Protein AF-T0ZEZ7-F1 (afdb_monomer_lite)

Structure (mmCIF, N/CA/C/O backbone):
data_AF-T0ZEZ7-F1
#
_entry.id   AF-T0ZEZ7-F1
#
loop_
_atom_site.group_PDB
_atom_site.id
_atom_site.type_symbol
_atom_site.label_atom_id
_atom_site.label_alt_id
_atom_site.label_comp_id
_atom_site.label_asym_id
_atom_site.label_entity_id
_atom_site.label_seq_id
_atom_site.pdbx_PDB_ins_code
_atom_site.Cartn_x
_atom_site.Cartn_y
_atom_site.Cartn_z
_atom_site.occupancy
_atom_site.B_iso_or_equiv
_atom_site.auth_seq_id
_atom_site.auth_comp_id
_atom_site.auth_asym_id
_atom_site.auth_atom_id
_atom_site.pdbx_PDB_model_num
ATOM 1 N N . GLU A 1 1 ? -34.882 -20.812 20.023 1.00 38.03 1 GLU A N 1
ATOM 2 C CA . GLU A 1 1 ? -33.425 -20.590 20.061 1.00 38.03 1 GLU A CA 1
ATOM 3 C C . GLU A 1 1 ? -33.208 -19.091 19.924 1.00 38.03 1 GLU A C 1
ATOM 5 O O . GLU A 1 1 ? -33.587 -18.518 18.911 1.00 38.03 1 GLU A O 1
ATOM 10 N N . ALA A 1 2 ? -32.880 -18.429 21.034 1.00 30.78 2 ALA A N 1
ATOM 11 C CA . ALA A 1 2 ? -32.995 -16.981 21.165 1.00 30.78 2 ALA A CA 1
ATOM 12 C C . ALA A 1 2 ? -31.869 -16.267 20.405 1.00 30.78 2 ALA A C 1
ATOM 14 O O . ALA A 1 2 ? -30.693 -16.551 20.612 1.00 30.78 2 ALA A O 1
ATOM 15 N N . LEU A 1 3 ? -32.253 -15.324 19.545 1.00 35.62 3 LEU A N 1
ATOM 16 C CA . LEU A 1 3 ? -31.355 -14.373 18.902 1.00 35.62 3 LEU A CA 1
ATOM 17 C C . LEU A 1 3 ? -30.735 -13.479 19.982 1.00 35.62 3 LEU A C 1
ATOM 19 O O . LEU A 1 3 ? -31.417 -12.653 20.588 1.00 35.62 3 LEU A O 1
ATOM 23 N N . HIS A 1 4 ? -29.443 -13.668 20.239 1.00 31.39 4 HIS A N 1
ATOM 24 C CA . HIS A 1 4 ? -28.665 -12.764 21.074 1.00 31.39 4 HIS A CA 1
ATOM 25 C C . HIS A 1 4 ? -28.490 -11.414 20.353 1.00 31.39 4 HIS A C 1
ATOM 27 O O . HIS A 1 4 ? -28.140 -11.397 19.171 1.00 31.39 4 HIS A O 1
ATOM 33 N N . PRO A 1 5 ? -28.704 -10.276 21.034 1.00 35.09 5 PRO A N 1
ATOM 34 C CA . PRO A 1 5 ? -28.463 -8.965 20.452 1.00 35.09 5 PRO A CA 1
ATOM 35 C C . PRO A 1 5 ? -26.955 -8.752 20.265 1.00 35.09 5 PRO A C 1
ATOM 37 O O . PRO A 1 5 ? -26.178 -8.846 21.217 1.00 35.09 5 PRO A O 1
ATOM 40 N N . VAL A 1 6 ? -26.537 -8.442 19.035 1.00 38.44 6 VAL A N 1
ATOM 41 C CA . VAL A 1 6 ? -25.160 -8.056 18.686 1.00 38.44 6 VAL A CA 1
ATOM 42 C C . VAL A 1 6 ? -24.926 -6.619 19.165 1.00 38.44 6 VAL A C 1
ATOM 44 O O . VAL A 1 6 ? -24.955 -5.662 18.402 1.00 38.44 6 VAL A O 1
ATOM 47 N N . GLY A 1 7 ? -24.776 -6.473 20.478 1.00 35.47 7 GLY A N 1
ATOM 48 C CA . GLY A 1 7 ? -24.454 -5.230 21.178 1.00 35.47 7 GLY A CA 1
ATOM 49 C C . GLY A 1 7 ? -23.262 -5.426 22.110 1.00 35.47 7 GLY A C 1
ATOM 50 O O . GLY A 1 7 ? -23.272 -4.945 23.239 1.00 35.47 7 GLY A O 1
ATOM 51 N N . GLY A 1 8 ? -22.267 -6.206 21.679 1.00 30.73 8 GLY A N 1
ATOM 52 C CA . GLY A 1 8 ? -21.058 -6.435 22.460 1.00 30.73 8 GLY A CA 1
ATOM 53 C C . GLY A 1 8 ? -20.255 -5.144 22.576 1.00 30.73 8 GLY A C 1
ATOM 54 O O . GLY A 1 8 ? -19.784 -4.616 21.570 1.00 30.73 8 GLY A O 1
ATOM 55 N N . ARG A 1 9 ? -20.075 -4.646 23.805 1.00 36.44 9 ARG A N 1
ATOM 56 C CA . ARG A 1 9 ? -18.916 -3.809 24.128 1.00 36.44 9 ARG A CA 1
ATOM 57 C C . ARG A 1 9 ? -17.681 -4.624 23.754 1.00 36.44 9 ARG A C 1
ATOM 59 O O . ARG A 1 9 ? -17.384 -5.621 24.403 1.00 36.44 9 ARG A O 1
ATOM 66 N N . TYR A 1 10 ? -17.016 -4.245 22.670 1.00 42.16 10 TYR A N 1
ATOM 67 C CA . TYR A 1 10 ? -15.693 -4.761 22.366 1.00 42.16 10 TYR A CA 1
ATOM 68 C C . TYR A 1 10 ? -14.738 -4.121 23.375 1.00 42.16 10 TYR A C 1
ATOM 70 O O . TYR A 1 10 ? -14.269 -3.007 23.155 1.00 42.16 10 TYR A O 1
ATOM 78 N N . ASP A 1 11 ? -14.515 -4.788 24.508 1.00 45.03 11 ASP A N 1
ATOM 79 C CA . ASP A 1 11 ? -13.428 -4.425 25.415 1.00 45.03 11 ASP A CA 1
ATOM 80 C C . ASP A 1 11 ? -12.120 -4.733 24.682 1.00 45.03 11 ASP A C 1
ATOM 82 O O . ASP A 1 11 ? -11.679 -5.882 24.590 1.00 45.03 11 ASP A O 1
ATOM 86 N N . LEU A 1 12 ? -11.538 -3.697 24.074 1.00 52.03 12 LEU A N 1
ATOM 87 C CA . LEU A 1 12 ? -10.195 -3.777 23.522 1.00 52.03 12 LEU A CA 1
ATOM 88 C C . LEU A 1 12 ? -9.244 -4.128 24.673 1.00 52.03 12 LEU A C 1
ATOM 90 O O . LEU A 1 12 ? -9.299 -3.483 25.723 1.00 52.03 12 LEU A O 1
ATOM 94 N N . PRO A 1 13 ? -8.379 -5.144 24.519 1.00 59.44 13 PRO A N 1
ATOM 95 C CA . PRO A 1 13 ? -7.418 -5.470 25.558 1.00 59.44 13 PRO A CA 1
ATOM 96 C C . PRO A 1 13 ? -6.526 -4.253 25.827 1.00 59.44 13 PRO A C 1
ATOM 98 O O . PRO A 1 13 ? -6.059 -3.599 24.896 1.00 59.44 13 PRO A O 1
ATOM 101 N N . SER A 1 14 ? -6.242 -3.981 27.103 1.00 61.19 14 SER A N 1
ATOM 102 C CA . SER A 1 14 ? -5.380 -2.863 27.523 1.00 61.19 14 SER A CA 1
ATOM 103 C C . SER A 1 14 ? -3.954 -2.956 26.969 1.00 61.19 14 SER A C 1
ATOM 105 O O . SER A 1 14 ? -3.224 -1.972 26.950 1.00 61.19 14 SER A O 1
ATOM 107 N N . THR A 1 15 ? -3.552 -4.129 26.466 1.00 66.75 15 THR A N 1
ATOM 108 C CA . THR A 1 15 ? -2.262 -4.341 25.806 1.00 66.75 15 THR A CA 1
ATOM 109 C C . THR A 1 15 ? -2.445 -4.987 24.434 1.00 66.75 15 THR A C 1
ATOM 111 O O . THR A 1 15 ? -3.030 -6.065 24.305 1.00 66.75 15 THR A O 1
ATOM 114 N N . GLY A 1 16 ? -1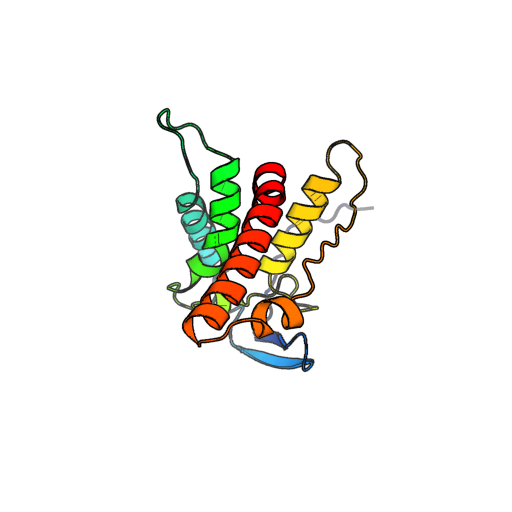.915 -4.326 23.405 1.00 77.50 16 GLY A N 1
ATOM 115 C CA . GLY A 1 16 ? -1.836 -4.831 22.038 1.00 77.50 16 GLY A CA 1
ATOM 116 C C . GLY A 1 16 ? -0.492 -5.492 21.751 1.00 77.50 16 GLY A C 1
ATOM 117 O O . GLY A 1 16 ? 0.481 -5.359 22.505 1.00 77.50 16 GLY A O 1
ATOM 118 N N . ARG A 1 17 ? -0.416 -6.220 20.637 1.00 86.56 17 ARG A N 1
ATOM 119 C CA . ARG A 1 17 ? 0.839 -6.767 20.110 1.00 86.56 17 ARG A CA 1
ATOM 120 C C . ARG A 1 17 ? 0.883 -6.592 18.603 1.00 86.56 17 ARG A C 1
ATOM 122 O O . ARG A 1 17 ? -0.157 -6.671 17.963 1.00 86.56 17 ARG A O 1
ATOM 129 N N . LEU A 1 18 ? 2.085 -6.417 18.074 1.00 89.88 18 LEU A N 1
ATOM 130 C CA . LEU A 1 18 ? 2.395 -6.493 16.650 1.00 89.88 18 LEU A CA 1
ATOM 131 C C . LEU A 1 18 ? 3.413 -7.607 16.438 1.00 89.88 18 LEU A C 1
ATOM 133 O O . LEU A 1 18 ? 4.295 -7.810 17.278 1.00 89.88 18 LEU A O 1
ATOM 137 N N . ILE A 1 19 ? 3.282 -8.335 15.337 1.00 91.69 19 ILE A N 1
ATOM 138 C CA . ILE A 1 19 ? 4.211 -9.394 14.952 1.00 91.69 19 ILE A CA 1
ATOM 139 C C . ILE A 1 19 ? 4.864 -8.980 13.641 1.00 91.69 19 ILE A C 1
ATOM 141 O O . ILE A 1 19 ? 4.180 -8.714 12.657 1.00 91.69 19 ILE A O 1
ATOM 145 N N . HIS A 1 20 ? 6.193 -8.928 13.617 1.00 91.31 20 HIS A N 1
ATOM 146 C CA . HIS A 1 20 ? 6.916 -8.674 12.380 1.00 91.31 20 HIS A CA 1
ATOM 147 C C . HIS A 1 20 ? 6.665 -9.828 11.390 1.00 91.31 20 HIS A C 1
ATOM 149 O O . HIS A 1 20 ? 6.978 -10.973 11.729 1.00 91.31 20 HIS A O 1
ATOM 155 N N . PRO A 1 21 ? 6.203 -9.571 10.152 1.00 88.56 21 PRO A N 1
ATOM 156 C CA . PRO A 1 21 ? 5.765 -10.631 9.237 1.00 88.56 21 PRO A CA 1
ATOM 157 C C . PRO A 1 21 ? 6.901 -11.572 8.809 1.00 88.56 21 PRO A C 1
ATOM 159 O O . PRO A 1 21 ? 6.684 -12.764 8.633 1.00 88.56 21 PRO A O 1
ATOM 162 N N . LEU A 1 22 ? 8.129 -11.050 8.671 1.00 91.44 22 LEU A N 1
ATOM 163 C CA . LEU A 1 22 ? 9.304 -11.861 8.321 1.00 91.44 22 LEU A CA 1
ATOM 164 C C . LEU A 1 22 ? 9.992 -12.527 9.527 1.00 91.44 22 LEU A C 1
ATOM 166 O O . LEU A 1 22 ? 10.186 -13.737 9.524 1.00 91.44 22 LEU A O 1
ATOM 170 N N . SER A 1 23 ? 10.412 -11.756 10.539 1.00 94.88 23 SER A N 1
ATOM 171 C CA . SER A 1 23 ? 11.189 -12.289 11.668 1.00 94.88 23 SER A CA 1
ATOM 172 C C . SER A 1 23 ? 10.344 -12.999 12.730 1.00 94.88 23 SER A C 1
ATOM 174 O O . SER A 1 23 ? 10.893 -13.738 13.545 1.00 94.88 23 SER A O 1
ATOM 176 N N . GLY A 1 24 ? 9.028 -12.762 12.768 1.00 92.56 24 GLY A N 1
ATOM 177 C CA . GLY A 1 24 ? 8.147 -13.244 13.835 1.00 92.56 24 GLY A CA 1
ATOM 178 C C . GLY A 1 24 ? 8.366 -12.553 15.188 1.00 92.56 24 GLY A C 1
ATOM 179 O O . GLY A 1 24 ? 7.786 -12.980 16.193 1.00 92.56 24 GLY A O 1
ATOM 180 N N . GLU A 1 25 ? 9.195 -11.503 15.239 1.00 94.69 25 GLU A N 1
ATOM 181 C CA . GLU A 1 25 ? 9.447 -10.731 16.455 1.00 94.69 25 GLU A CA 1
ATOM 182 C C . GLU A 1 25 ? 8.156 -10.076 16.955 1.00 94.69 25 GLU A C 1
ATOM 184 O O . GLU A 1 25 ? 7.339 -9.593 16.171 1.00 94.69 25 GLU A O 1
ATOM 189 N N . ARG A 1 26 ? 7.960 -10.085 18.276 1.00 92.25 26 ARG A N 1
ATOM 190 C CA . ARG A 1 26 ? 6.731 -9.614 18.917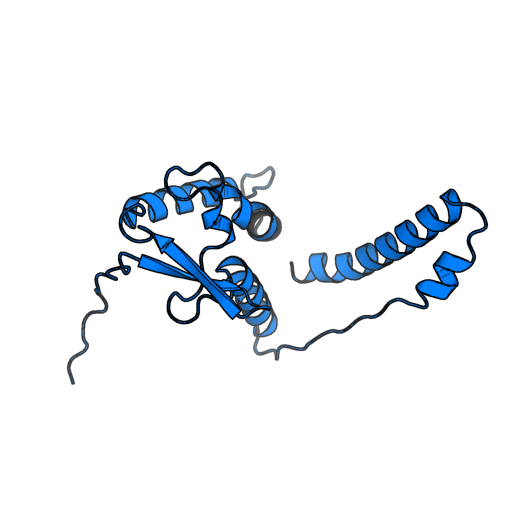 1.00 92.25 26 ARG A CA 1
ATOM 191 C C . ARG A 1 26 ? 6.981 -8.293 19.625 1.00 92.25 26 ARG A C 1
ATOM 193 O O . ARG A 1 26 ? 7.650 -8.267 20.658 1.00 92.25 26 ARG A O 1
ATOM 200 N N . TYR A 1 27 ? 6.353 -7.233 19.140 1.00 89.81 27 TYR A N 1
ATOM 201 C CA . TYR A 1 27 ? 6.378 -5.921 19.776 1.00 89.81 27 TYR A CA 1
ATOM 202 C C . TYR A 1 27 ? 5.133 -5.740 20.637 1.00 89.81 27 TYR A C 1
ATOM 204 O O . TYR A 1 27 ? 4.010 -5.994 20.198 1.00 89.81 27 TYR A O 1
ATOM 212 N N . LYS A 1 28 ? 5.322 -5.321 21.888 1.00 88.06 28 LYS A N 1
ATOM 213 C CA . LYS A 1 28 ? 4.209 -4.946 22.765 1.00 88.06 28 LYS A CA 1
ATOM 214 C C . LYS A 1 28 ? 3.790 -3.519 22.435 1.00 88.06 28 LYS A C 1
ATOM 216 O O . LYS A 1 28 ? 4.645 -2.641 22.378 1.00 88.06 28 LYS A O 1
ATOM 221 N N . VAL A 1 29 ? 2.491 -3.304 22.278 1.00 81.12 29 VAL A N 1
ATOM 222 C CA . VAL A 1 29 ? 1.898 -1.973 22.136 1.00 81.12 29 VAL A CA 1
ATOM 223 C C . VAL A 1 29 ? 1.136 -1.690 23.430 1.00 81.12 29 VAL A C 1
ATOM 225 O O . VAL A 1 29 ? 0.039 -2.232 23.612 1.00 81.12 29 VAL A O 1
ATOM 228 N N . PRO A 1 30 ? 1.741 -0.964 24.385 1.00 71.19 30 PRO A N 1
ATOM 229 C CA . PRO A 1 30 ? 1.051 -0.596 25.614 1.00 71.19 30 PRO A CA 1
ATOM 230 C C . PRO A 1 30 ? -0.137 0.320 25.297 1.00 71.19 30 PRO A C 1
ATOM 232 O O . PRO A 1 30 ? -0.128 1.031 24.297 1.00 71.19 30 PRO A O 1
ATOM 235 N N . ASP A 1 31 ? -1.161 0.256 26.144 1.00 67.50 31 ASP A N 1
ATOM 236 C CA . ASP A 1 31 ? -2.281 1.198 26.206 1.00 67.50 31 ASP A CA 1
ATOM 237 C C . ASP A 1 31 ? -3.118 1.358 24.923 1.00 67.50 31 ASP A C 1
ATOM 239 O O . ASP A 1 31 ? -3.865 2.326 24.786 1.00 67.50 31 ASP A O 1
ATOM 243 N N . ILE A 1 32 ? -3.076 0.386 24.003 1.00 64.94 32 ILE A N 1
ATOM 244 C CA . ILE A 1 32 ? -3.844 0.425 22.743 1.00 64.94 32 ILE A CA 1
ATOM 245 C C . ILE A 1 32 ? -5.364 0.538 22.965 1.00 64.94 32 ILE A C 1
ATOM 247 O O . ILE A 1 32 ? -6.085 0.973 22.075 1.00 64.94 32 ILE A O 1
ATOM 251 N N . GLY A 1 33 ? -5.857 0.120 24.136 1.00 58.50 33 GLY A N 1
ATOM 252 C CA . GLY A 1 33 ? -7.261 0.230 24.543 1.00 58.50 33 GLY A CA 1
ATOM 253 C C . GLY A 1 33 ? -7.556 1.387 25.506 1.00 58.50 33 GLY A C 1
ATOM 254 O O . GLY A 1 33 ? -8.721 1.719 25.692 1.00 58.50 33 GLY A O 1
ATOM 255 N N . GLU A 1 34 ? -6.532 2.004 26.109 1.00 60.50 34 GLU A N 1
ATOM 256 C CA . GLU A 1 34 ? -6.683 3.083 27.105 1.00 60.50 34 GLU A CA 1
ATOM 257 C C . GLU A 1 34 ? -6.411 4.474 26.506 1.00 60.50 34 GLU A C 1
ATOM 259 O O . GLU A 1 34 ? -7.087 5.438 26.860 1.00 60.50 34 GLU A O 1
ATOM 264 N N . GLN A 1 35 ? -5.492 4.578 25.538 1.00 53.25 35 GLN A N 1
ATOM 265 C CA . GLN A 1 35 ? -5.225 5.806 24.767 1.00 53.25 35 GLN A CA 1
ATOM 266 C C . GLN A 1 35 ? -6.235 6.013 23.623 1.00 53.25 35 GLN A C 1
ATOM 268 O O . GLN A 1 35 ? -6.366 7.100 23.065 1.00 53.25 35 GLN A O 1
ATOM 273 N N . VAL A 1 36 ? -7.006 4.971 23.310 1.00 53.88 36 VAL A N 1
ATOM 274 C CA . VAL A 1 36 ? -8.060 4.957 22.300 1.00 53.88 36 VAL A CA 1
ATOM 275 C C . VAL A 1 36 ? -9.400 4.981 23.021 1.00 53.88 36 VAL A C 1
ATOM 277 O O . VAL A 1 36 ? -10.023 3.945 23.243 1.00 53.88 36 VAL A O 1
ATOM 280 N N . LEU A 1 37 ? -9.912 6.166 23.362 1.00 55.06 37 LEU A N 1
ATOM 281 C CA . LEU A 1 37 ? -11.363 6.287 23.506 1.00 55.06 37 LEU A CA 1
ATOM 282 C C . LEU A 1 37 ? -11.931 5.862 22.149 1.00 55.06 37 LEU A C 1
ATOM 284 O O . LEU A 1 37 ? -11.845 6.615 21.183 1.00 55.06 37 LEU A O 1
ATOM 288 N N . ALA A 1 38 ? -12.440 4.632 22.040 1.00 59.78 38 ALA A N 1
ATOM 289 C CA . ALA A 1 38 ? -12.891 4.063 20.770 1.00 59.78 38 ALA A CA 1
ATOM 290 C C . ALA A 1 38 ? -13.905 4.981 20.059 1.00 59.78 38 ALA A C 1
ATOM 292 O O . ALA A 1 38 ? -13.977 5.005 18.835 1.00 59.78 38 ALA A O 1
ATOM 293 N N . SER A 1 39 ? -14.638 5.797 20.825 1.00 60.62 39 SER A N 1
ATOM 294 C CA . SER A 1 39 ? -15.477 6.887 20.325 1.00 60.62 39 SER A CA 1
ATOM 295 C C . SER A 1 39 ? -14.685 8.053 19.720 1.00 60.62 39 SER A C 1
ATOM 297 O O . SER A 1 39 ? -15.032 8.501 18.634 1.00 60.62 39 SER A O 1
ATOM 299 N N . HIS A 1 40 ? -13.625 8.531 20.377 1.00 66.81 40 HIS A N 1
ATOM 300 C CA . HIS A 1 40 ? -12.774 9.614 19.880 1.00 66.81 40 HIS A CA 1
ATOM 301 C C . HIS A 1 40 ? -12.062 9.217 18.585 1.00 66.81 40 HIS A C 1
ATOM 303 O O . HIS A 1 40 ? -12.175 9.933 17.597 1.00 66.81 40 HIS A O 1
ATOM 309 N N . ILE A 1 41 ? -11.424 8.043 18.539 1.00 70.88 41 ILE A N 1
ATOM 310 C CA . ILE A 1 41 ? -10.762 7.571 17.312 1.00 70.88 41 ILE A CA 1
ATOM 311 C C . ILE A 1 41 ? -11.766 7.331 16.195 1.00 70.88 41 ILE A C 1
ATOM 313 O O . ILE A 1 41 ? -11.483 7.664 15.048 1.00 70.88 41 ILE A O 1
ATOM 317 N N . LYS A 1 42 ? -12.951 6.794 16.498 1.00 73.25 42 LYS A N 1
ATOM 318 C CA . LYS A 1 42 ? -13.990 6.620 15.482 1.00 73.25 42 LYS A CA 1
ATOM 319 C C . LYS A 1 42 ? -14.399 7.959 14.865 1.00 73.25 42 LYS A C 1
ATOM 321 O O . LYS A 1 42 ? -14.396 8.071 13.647 1.00 73.25 42 LYS A O 1
ATOM 326 N N . THR A 1 43 ? -14.700 8.966 15.681 1.00 75.31 43 THR A N 1
ATOM 327 C CA . THR A 1 43 ? -15.079 10.293 15.174 1.00 75.31 43 THR A CA 1
ATOM 328 C C . THR A 1 43 ? -13.933 10.945 14.403 1.00 75.31 43 THR A C 1
ATOM 330 O O . THR A 1 43 ? -14.123 11.393 13.278 1.00 75.31 43 THR A O 1
ATOM 333 N N . VAL A 1 44 ? -12.724 10.940 14.969 1.00 80.69 44 VAL A N 1
ATOM 334 C CA . VAL A 1 44 ? -11.551 11.567 14.351 1.00 80.69 44 VAL A CA 1
ATOM 335 C C . VAL A 1 44 ? -11.166 10.874 13.044 1.00 80.69 44 VAL A C 1
ATOM 337 O O . VAL A 1 44 ? -10.895 11.547 12.055 1.00 80.69 44 VAL A O 1
ATOM 340 N N . SER A 1 45 ? -11.187 9.540 12.997 1.00 83.06 45 SER A N 1
ATOM 341 C CA . SER A 1 45 ? -10.931 8.797 11.758 1.00 83.06 45 SER A CA 1
ATOM 342 C C . SER A 1 45 ? -11.976 9.108 10.690 1.00 83.06 45 SER A C 1
ATOM 344 O O . SER A 1 45 ? -11.605 9.383 9.553 1.00 83.06 45 SER A O 1
ATOM 346 N N . GLU A 1 46 ? -13.263 9.138 11.042 1.00 88.06 46 GLU A N 1
ATOM 347 C CA . GLU A 1 46 ? -14.328 9.488 10.102 1.00 88.06 46 GLU A CA 1
ATOM 348 C C . GLU A 1 46 ? -14.117 10.889 9.508 1.00 88.06 46 GLU A C 1
ATOM 350 O O . GLU A 1 46 ? -14.209 11.068 8.291 1.00 88.06 46 GLU A O 1
ATOM 355 N N . ASP A 1 47 ? -13.784 11.871 10.345 1.00 89.94 47 ASP A N 1
ATOM 356 C CA . ASP A 1 47 ? -13.546 13.243 9.900 1.00 89.94 47 ASP A CA 1
ATOM 357 C C . ASP A 1 47 ? -12.295 13.368 9.022 1.00 89.94 47 ASP A C 1
ATOM 359 O O . ASP A 1 47 ? -12.326 14.090 8.024 1.00 89.94 47 ASP A O 1
ATOM 363 N N . LEU A 1 48 ? -11.226 12.625 9.319 1.00 90.31 48 LEU A N 1
ATOM 364 C CA . LEU A 1 48 ? -10.034 12.575 8.468 1.00 90.31 48 LEU A CA 1
ATOM 365 C C . LEU A 1 48 ? -10.338 11.962 7.094 1.00 90.31 48 LEU A C 1
ATOM 367 O O . LEU A 1 48 ? -9.929 12.507 6.071 1.00 90.31 48 LEU A O 1
ATOM 371 N N . PHE A 1 49 ? -11.098 10.867 7.035 1.00 92.50 49 PHE A N 1
ATOM 372 C CA . PHE A 1 49 ? -11.451 10.243 5.755 1.00 92.50 49 PHE A CA 1
ATOM 373 C C . PHE A 1 49 ? -12.414 11.096 4.926 1.00 92.50 49 PHE A C 1
ATOM 375 O O . PHE A 1 49 ? -12.300 11.121 3.699 1.00 92.50 49 PHE A O 1
ATOM 382 N N . LYS A 1 50 ? -13.309 11.865 5.559 1.00 94.38 50 LYS A N 1
ATOM 383 C CA . LYS A 1 50 ? -14.147 12.843 4.843 1.00 94.38 50 LYS A CA 1
ATOM 384 C C . LYS A 1 50 ? -13.318 13.889 4.092 1.00 94.38 50 LYS A C 1
ATOM 386 O O . LYS A 1 50 ? -13.751 14.328 3.029 1.00 94.38 50 LYS A O 1
ATOM 391 N N . GLN A 1 51 ? -12.137 14.258 4.596 1.00 93.94 51 GLN A N 1
ATOM 392 C CA . GLN A 1 51 ? -11.239 15.213 3.929 1.00 93.94 51 GLN A CA 1
ATOM 393 C C . GLN A 1 51 ? -10.622 14.654 2.641 1.00 93.94 51 GLN A C 1
ATOM 395 O O . GLN A 1 51 ? -10.232 15.424 1.768 1.00 93.94 51 GLN A O 1
ATOM 400 N N . LEU A 1 52 ? -10.547 13.328 2.501 1.00 95.94 52 LEU A N 1
ATOM 401 C CA . LEU A 1 52 ? -10.012 12.680 1.304 1.00 95.94 52 LEU A CA 1
ATOM 402 C C . LEU A 1 52 ? -11.060 12.477 0.200 1.00 95.94 52 LEU A C 1
ATOM 404 O O . LEU A 1 52 ? -10.696 12.050 -0.896 1.00 95.94 52 LEU A O 1
ATOM 408 N N . ILE A 1 53 ? -12.337 12.792 0.451 1.00 97.38 53 ILE A N 1
ATOM 409 C CA . ILE A 1 53 ? -13.397 12.693 -0.559 1.00 97.38 53 ILE A CA 1
ATOM 410 C C . ILE A 1 53 ? -13.147 13.725 -1.659 1.00 97.38 53 ILE A C 1
ATOM 412 O O . ILE A 1 53 ? -13.182 14.932 -1.418 1.00 97.38 53 ILE A O 1
ATOM 416 N N . GLN A 1 54 ? -12.939 13.234 -2.877 1.00 97.31 54 GLN A N 1
ATOM 417 C CA . GLN A 1 54 ? -12.715 14.059 -4.058 1.00 97.31 54 GLN A CA 1
ATOM 418 C C . GLN A 1 54 ? -14.051 14.392 -4.724 1.00 97.31 54 GLN A C 1
ATOM 420 O O . GLN A 1 54 ? -14.974 13.572 -4.742 1.00 97.31 54 GLN A O 1
ATOM 425 N N . ARG A 1 55 ? -14.170 15.614 -5.247 1.00 97.25 55 ARG A N 1
ATOM 426 C CA . ARG A 1 55 ? -15.373 16.109 -5.925 1.00 97.25 55 ARG A CA 1
ATOM 427 C C . ARG A 1 55 ? -15.005 16.782 -7.240 1.00 97.25 55 ARG A C 1
ATOM 429 O O . ARG A 1 55 ? -13.940 17.390 -7.328 1.00 97.25 55 ARG A O 1
ATOM 436 N N . ASP A 1 56 ? -15.883 16.673 -8.228 1.00 94.38 56 ASP A N 1
ATOM 437 C CA . ASP A 1 56 ? -15.751 17.377 -9.505 1.00 94.38 56 ASP A CA 1
ATOM 438 C C . ASP A 1 56 ? -16.139 18.867 -9.394 1.00 94.38 56 ASP A C 1
ATOM 440 O O . ASP A 1 56 ? -16.423 19.383 -8.306 1.00 94.38 56 ASP A O 1
ATOM 444 N N . ALA A 1 57 ? -16.113 19.583 -10.524 1.00 93.38 57 ALA A N 1
ATOM 445 C CA . ALA A 1 57 ? -16.415 21.015 -10.578 1.00 93.38 57 ALA A CA 1
ATOM 446 C C . ALA A 1 57 ? -17.872 21.329 -10.186 1.00 93.38 57 ALA A C 1
ATOM 448 O O . ALA A 1 57 ? -18.166 22.420 -9.693 1.00 93.38 57 ALA A O 1
ATOM 449 N N . GLU A 1 58 ? -18.771 20.364 -10.364 1.00 93.88 58 GLU A N 1
ATOM 450 C CA . GLU A 1 58 ? -20.190 20.422 -10.033 1.00 93.88 58 GLU A CA 1
ATOM 451 C C . GLU A 1 58 ? -20.472 20.008 -8.574 1.00 93.88 58 GLU A C 1
ATOM 453 O O . GLU A 1 58 ? -21.601 20.138 -8.091 1.00 93.88 58 GLU A O 1
ATOM 458 N N . GLY A 1 59 ? -19.450 19.550 -7.843 1.00 94.12 59 GLY A N 1
ATOM 459 C CA . GLY A 1 59 ? -19.531 19.140 -6.441 1.00 94.12 59 GLY A CA 1
ATOM 460 C C . GLY A 1 59 ? -19.994 17.694 -6.227 1.00 94.12 59 GLY A C 1
ATOM 461 O O . GLY A 1 59 ? -20.196 17.281 -5.072 1.00 94.12 59 GLY A O 1
ATOM 462 N N . VAL A 1 60 ? -20.148 16.915 -7.299 1.00 96.94 60 VAL A N 1
ATOM 463 C CA . VAL A 1 60 ? -20.468 15.484 -7.248 1.00 96.94 60 VAL A CA 1
ATOM 464 C C . VAL A 1 60 ? -19.224 14.716 -6.807 1.00 96.94 60 VAL A C 1
ATOM 466 O O . VAL A 1 60 ? -18.098 15.103 -7.098 1.00 96.94 60 VAL A O 1
ATOM 469 N N . VAL A 1 61 ? -19.412 13.647 -6.030 1.00 97.50 61 VAL A N 1
ATOM 470 C CA . VAL A 1 61 ? -18.293 12.831 -5.540 1.00 97.50 61 VAL A CA 1
ATOM 471 C C . VAL A 1 61 ? -17.665 12.063 -6.700 1.00 97.50 61 VAL A C 1
ATOM 473 O O . VAL A 1 61 ? -18.336 11.260 -7.346 1.00 97.50 61 VAL A O 1
ATOM 476 N N . ASP A 1 62 ? -16.362 12.252 -6.900 1.00 96.88 62 ASP A N 1
ATOM 477 C CA . ASP A 1 62 ? -15.562 11.415 -7.787 1.00 96.88 62 ASP A CA 1
ATOM 478 C C . ASP A 1 62 ? -15.140 10.161 -7.014 1.00 96.88 62 ASP A C 1
ATOM 480 O O . ASP A 1 62 ? -14.204 10.176 -6.208 1.00 96.88 62 ASP A O 1
ATOM 484 N N . HIS A 1 63 ? -15.871 9.067 -7.224 1.00 93.69 63 HIS A N 1
ATOM 485 C CA . HIS A 1 63 ? -15.618 7.806 -6.532 1.00 93.69 63 HIS A CA 1
ATOM 486 C C . HIS A 1 63 ? -14.242 7.218 -6.852 1.00 93.69 63 HIS A C 1
ATOM 488 O O . HIS A 1 63 ? -13.611 6.656 -5.958 1.00 93.69 63 HIS A O 1
ATOM 494 N N . TYR A 1 64 ? -13.763 7.367 -8.088 1.00 92.88 64 TYR A N 1
ATOM 495 C CA . TYR A 1 64 ? -12.484 6.805 -8.510 1.00 92.88 64 TYR A CA 1
ATOM 496 C C . TYR A 1 64 ? -11.326 7.539 -7.831 1.00 92.88 64 TYR A C 1
ATOM 498 O O . TYR A 1 64 ? -10.511 6.918 -7.144 1.00 92.88 64 TYR A O 1
ATOM 506 N N . LEU A 1 65 ? -11.303 8.872 -7.917 1.00 94.50 65 LEU A N 1
ATOM 507 C CA . LEU A 1 65 ? -10.285 9.667 -7.231 1.00 94.50 65 LEU A CA 1
ATOM 508 C C . LEU A 1 65 ? -10.395 9.559 -5.706 1.00 94.50 65 LEU A C 1
ATOM 510 O O . LEU A 1 65 ? -9.372 9.582 -5.026 1.00 94.50 65 LEU A O 1
ATOM 514 N N . THR A 1 66 ? -11.603 9.396 -5.159 1.00 96.00 66 THR A N 1
ATOM 515 C CA . THR A 1 66 ? -11.794 9.166 -3.717 1.00 96.00 66 THR A CA 1
ATOM 516 C C . THR A 1 66 ? -11.169 7.845 -3.270 1.00 96.00 66 THR A C 1
ATOM 518 O O . THR A 1 66 ? -10.455 7.829 -2.268 1.00 96.00 66 THR A O 1
ATOM 521 N N . VAL A 1 67 ? -11.375 6.750 -4.011 1.00 93.69 67 VAL A N 1
ATOM 522 C CA . VAL A 1 67 ? -10.742 5.453 -3.707 1.00 93.69 67 VAL A CA 1
ATOM 523 C C . VAL A 1 67 ? -9.218 5.566 -3.769 1.00 93.69 67 VAL A C 1
ATOM 525 O O . VAL A 1 67 ? -8.542 5.141 -2.831 1.00 93.69 67 VAL A O 1
ATOM 528 N N . LEU A 1 68 ? -8.672 6.210 -4.806 1.00 94.81 68 LEU A N 1
ATOM 529 C CA . LEU A 1 68 ? -7.226 6.432 -4.922 1.00 94.81 68 LEU A CA 1
ATOM 530 C C . LEU A 1 68 ? -6.674 7.303 -3.787 1.00 94.81 68 LEU A C 1
ATOM 532 O O . LEU A 1 68 ? -5.596 7.020 -3.261 1.00 94.81 68 LEU A O 1
ATOM 536 N N . ALA A 1 69 ? -7.402 8.345 -3.378 1.00 96.06 69 ALA A N 1
ATOM 537 C CA . ALA A 1 69 ? -7.012 9.196 -2.259 1.00 96.06 69 ALA A CA 1
ATOM 538 C C . ALA A 1 69 ? -7.015 8.417 -0.937 1.00 96.06 69 ALA A C 1
ATOM 540 O O . ALA A 1 69 ? -6.069 8.536 -0.157 1.00 96.06 69 ALA A O 1
ATOM 541 N N . PHE A 1 70 ? -8.031 7.583 -0.701 1.00 95.19 70 PHE A N 1
ATOM 542 C CA . PHE A 1 70 ? -8.112 6.726 0.484 1.00 95.19 70 PHE A CA 1
ATOM 543 C C . PHE A 1 70 ? -6.949 5.737 0.528 1.00 95.19 70 PHE A C 1
ATOM 545 O O . PHE A 1 70 ? -6.282 5.636 1.555 1.00 95.19 70 PHE A O 1
ATOM 552 N N . TRP A 1 71 ? -6.669 5.063 -0.589 1.00 94.75 71 TRP A N 1
ATOM 553 C CA . TRP A 1 71 ? -5.548 4.134 -0.709 1.00 94.75 71 TRP A CA 1
ATOM 554 C C . TRP A 1 71 ? -4.200 4.829 -0.470 1.00 94.75 71 TRP A C 1
ATOM 556 O O . TRP A 1 71 ? -3.391 4.384 0.344 1.00 94.75 71 TRP A O 1
ATOM 566 N N . ARG A 1 72 ? -3.969 5.970 -1.132 1.00 95.31 72 ARG A N 1
ATOM 567 C CA . ARG A 1 72 ? -2.671 6.653 -1.102 1.00 95.31 72 ARG A CA 1
ATOM 568 C C . ARG A 1 72 ? -2.395 7.373 0.214 1.00 95.31 72 ARG A C 1
ATOM 570 O O . ARG A 1 72 ? -1.245 7.369 0.657 1.00 95.31 72 ARG A O 1
ATOM 577 N N . PHE A 1 73 ? -3.394 8.043 0.785 1.00 95.19 73 PHE A N 1
ATOM 578 C CA . PHE A 1 73 ? -3.214 8.959 1.918 1.00 95.19 73 PHE A CA 1
ATOM 579 C C . PHE A 1 73 ? -3.814 8.438 3.222 1.00 95.19 73 PHE A C 1
ATOM 581 O O . PHE A 1 73 ? -3.381 8.870 4.289 1.00 95.19 73 PHE A O 1
ATOM 588 N N . GLY A 1 74 ? -4.742 7.479 3.166 1.00 93.81 74 GLY A N 1
ATOM 589 C CA . GLY A 1 74 ? -5.350 6.852 4.341 1.00 93.81 74 GLY A CA 1
ATOM 590 C C . GLY A 1 74 ? -4.331 6.401 5.392 1.00 93.81 74 GLY A C 1
ATOM 591 O O . GLY A 1 74 ? -4.434 6.843 6.538 1.00 93.81 74 GLY A O 1
ATOM 592 N N . PRO A 1 75 ? -3.289 5.629 5.021 1.00 93.31 75 PRO A N 1
ATOM 593 C CA . PRO A 1 75 ? -2.245 5.187 5.950 1.00 93.31 75 PRO A CA 1
ATOM 594 C C . PRO A 1 75 ? -1.391 6.313 6.554 1.00 93.31 75 PRO A C 1
ATOM 596 O O . PRO A 1 75 ? -0.630 6.070 7.490 1.00 93.31 75 PRO A O 1
ATOM 599 N N . GLU A 1 76 ? -1.480 7.537 6.030 1.00 91.38 76 GLU A N 1
ATOM 600 C CA . GLU A 1 76 ? -0.700 8.690 6.491 1.00 91.38 76 GLU A CA 1
ATOM 601 C C . GLU A 1 76 ? -1.513 9.669 7.354 1.00 91.38 76 GLU A C 1
ATOM 603 O O . GLU A 1 76 ? -0.916 10.401 8.143 1.00 91.38 76 GLU A O 1
ATOM 608 N N . LEU A 1 77 ? -2.850 9.643 7.263 1.00 88.88 77 LEU A N 1
ATOM 609 C CA . LEU A 1 77 ? -3.755 10.581 7.947 1.00 88.88 77 LEU A CA 1
ATOM 610 C C . LEU A 1 77 ? -3.553 10.644 9.467 1.00 88.88 77 LEU A C 1
ATOM 612 O O . LEU A 1 77 ? -3.660 11.711 10.064 1.00 88.88 77 LEU A O 1
ATOM 616 N N . GLY A 1 78 ? -3.265 9.509 10.105 1.00 84.88 78 GLY A N 1
ATOM 617 C CA . GLY A 1 78 ? -3.159 9.436 11.561 1.00 84.88 78 GLY A CA 1
ATOM 618 C C . GLY A 1 78 ? -1.807 9.843 12.144 1.00 84.88 78 GLY A C 1
ATOM 619 O O . GLY A 1 78 ? -1.633 9.752 13.357 1.00 84.88 78 GLY A O 1
ATOM 620 N N . ARG A 1 79 ? -0.840 10.276 11.319 1.00 82.19 79 ARG A N 1
ATOM 621 C CA . ARG A 1 79 ? 0.540 10.553 11.764 1.00 82.19 79 ARG A CA 1
ATOM 622 C C . ARG A 1 79 ? 0.617 11.598 12.880 1.00 82.19 79 ARG A C 1
ATOM 624 O O . ARG A 1 79 ? 1.488 11.491 13.737 1.00 82.19 79 ARG A O 1
ATOM 631 N N . GLU A 1 80 ? -0.279 12.579 12.861 1.00 80.88 80 GLU A N 1
ATOM 632 C CA . GLU A 1 80 ? -0.313 13.696 13.815 1.00 80.88 80 GLU A CA 1
ATOM 633 C C . GLU A 1 80 ? -1.363 13.505 14.921 1.00 80.88 80 GLU A C 1
ATOM 635 O O . GLU A 1 80 ? -1.542 14.384 15.761 1.00 80.88 80 GLU A O 1
ATOM 640 N N . LEU A 1 81 ? -2.055 12.359 14.950 1.00 81.62 81 LEU A N 1
ATOM 641 C CA . LEU A 1 81 ? -3.060 12.086 15.972 1.00 81.62 81 LEU A CA 1
ATOM 642 C C . LEU A 1 81 ? -2.414 11.804 17.323 1.00 81.62 81 LEU A C 1
ATOM 644 O O . LEU A 1 81 ? -1.634 10.860 17.475 1.00 81.62 81 LEU A O 1
ATOM 648 N N . GLU A 1 82 ? -2.802 12.590 18.321 1.00 76.88 82 GLU A N 1
ATOM 649 C CA . GLU A 1 82 ? -2.408 12.375 19.708 1.00 76.88 82 GLU A CA 1
ATOM 650 C C . GLU A 1 82 ? -2.845 10.975 20.182 1.00 76.88 82 GLU A C 1
ATOM 652 O O . GLU A 1 82 ? -3.948 10.515 19.890 1.00 76.88 82 GLU A O 1
ATOM 657 N N . GLY A 1 83 ? -1.947 10.258 20.863 1.00 74.31 83 GLY A N 1
ATOM 658 C CA . GLY A 1 83 ? -2.184 8.892 21.352 1.00 74.31 83 GLY A CA 1
ATOM 659 C C . GLY A 1 83 ? -2.008 7.766 20.320 1.00 74.31 83 GLY A C 1
ATOM 660 O O . GLY A 1 83 ? -1.871 6.614 20.716 1.00 74.31 83 GLY A O 1
ATOM 661 N N . ILE A 1 84 ? -1.948 8.058 19.014 1.00 79.50 84 ILE A N 1
ATOM 662 C CA . ILE A 1 84 ? -1.697 7.041 17.970 1.00 79.50 84 ILE A CA 1
ATOM 663 C C . ILE A 1 84 ? -0.391 7.324 17.223 1.00 79.50 84 ILE A C 1
ATOM 665 O O . ILE A 1 84 ? 0.491 6.465 17.139 1.00 79.50 84 ILE A O 1
ATOM 669 N N . GLY A 1 85 ? -0.285 8.514 16.628 1.00 85.12 85 GLY A N 1
ATOM 670 C CA . GLY A 1 85 ? 0.797 8.923 15.741 1.00 85.12 85 GLY A CA 1
ATOM 671 C C . GLY A 1 85 ? 1.183 7.851 14.715 1.00 85.12 85 GLY A C 1
ATOM 672 O O . GLY A 1 85 ? 0.370 7.367 13.927 1.00 85.12 85 GLY A O 1
ATOM 673 N N . HIS A 1 86 ? 2.449 7.433 14.747 1.00 85.62 86 HIS A N 1
ATOM 674 C CA . HIS A 1 86 ? 2.990 6.420 13.836 1.00 85.62 86 HIS A CA 1
ATOM 675 C C . HIS A 1 86 ? 2.366 5.026 13.973 1.00 85.62 86 HIS A C 1
ATOM 677 O 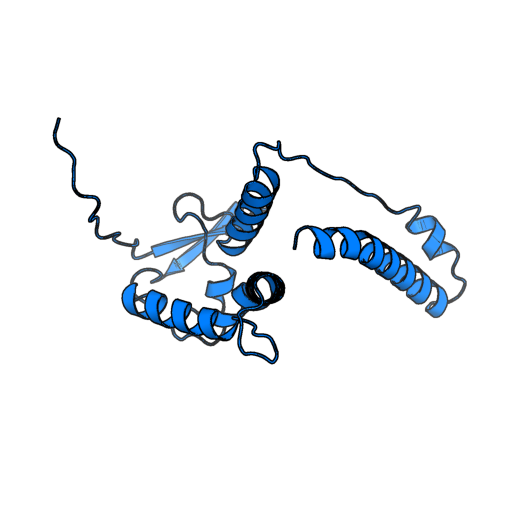O . HIS A 1 86 ? 2.490 4.235 13.040 1.00 85.62 86 HIS A O 1
ATOM 683 N N . LEU A 1 87 ? 1.674 4.710 15.074 1.00 84.88 87 LEU A N 1
ATOM 684 C CA . LEU A 1 87 ? 0.977 3.427 15.192 1.00 84.88 87 LEU A CA 1
ATOM 685 C C . LEU A 1 87 ? -0.160 3.295 14.178 1.00 84.88 87 LEU A C 1
ATOM 687 O O . LEU A 1 87 ? -0.500 2.173 13.827 1.00 84.88 87 LEU A O 1
ATOM 691 N N . TRP A 1 88 ? -0.700 4.402 13.657 1.00 88.62 88 TRP A N 1
ATOM 692 C CA . TRP A 1 88 ? -1.804 4.409 12.696 1.00 88.62 88 TRP A CA 1
ATOM 693 C C . TRP A 1 88 ? -1.515 3.548 11.461 1.00 88.62 88 TRP A C 1
ATOM 695 O O . TRP A 1 88 ? -2.343 2.730 11.060 1.00 88.62 88 TRP A O 1
ATOM 705 N N . SER A 1 89 ? -0.311 3.665 10.893 1.00 90.69 89 SER A N 1
ATOM 706 C CA . SER A 1 89 ? 0.101 2.878 9.723 1.00 90.69 89 SER A CA 1
ATOM 707 C C . SER A 1 89 ? 0.381 1.406 10.050 1.00 90.69 89 SER A C 1
ATOM 709 O O . SER A 1 89 ? 0.480 0.585 9.140 1.00 90.69 89 SER A O 1
ATOM 711 N N . LEU A 1 90 ? 0.492 1.066 11.336 1.00 89.88 90 LEU A N 1
ATOM 712 C CA . LEU A 1 90 ? 0.857 -0.257 11.840 1.00 89.88 90 LEU A CA 1
ATOM 713 C C . LEU A 1 90 ? -0.293 -0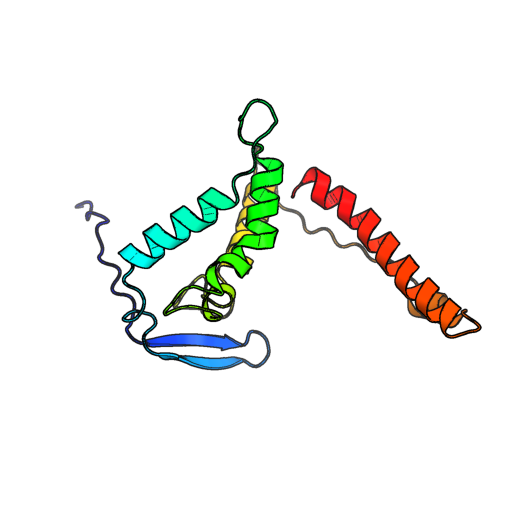.970 12.559 1.00 89.88 90 LEU A C 1
ATOM 715 O O . LEU A 1 90 ? -0.112 -2.111 12.980 1.00 89.88 90 LEU A O 1
ATOM 719 N N . LEU A 1 91 ? -1.457 -0.326 12.716 1.00 87.94 91 LEU A N 1
ATOM 720 C CA . LEU A 1 91 ? -2.601 -0.931 13.392 1.00 87.94 91 LEU A CA 1
ATOM 721 C C . LEU A 1 91 ? -2.968 -2.254 12.703 1.00 87.94 91 LEU A C 1
ATOM 723 O O . LEU A 1 91 ? -3.132 -2.275 11.477 1.00 87.94 91 LEU A O 1
ATOM 727 N N . PRO A 1 92 ? -3.086 -3.358 13.462 1.00 89.06 92 PRO A N 1
ATOM 728 C CA . PRO A 1 92 ? -3.361 -4.657 12.881 1.00 89.06 92 PRO A CA 1
ATOM 729 C C . PRO A 1 92 ? -4.817 -4.734 12.425 1.00 89.06 92 PRO A C 1
ATOM 731 O O . PRO A 1 92 ? -5.703 -4.168 13.068 1.00 89.06 92 PRO A O 1
ATOM 734 N N . ALA A 1 93 ? -5.077 -5.470 11.346 1.00 89.44 93 ALA A N 1
ATOM 735 C CA . ALA A 1 93 ? -6.450 -5.720 10.905 1.00 89.44 93 ALA A CA 1
ATOM 736 C C . ALA A 1 93 ? -7.211 -6.639 11.879 1.00 89.44 93 ALA A C 1
ATOM 738 O O . ALA A 1 93 ? -8.398 -6.447 12.132 1.00 89.44 93 ALA A O 1
ATOM 739 N N . ASP A 1 94 ? -6.508 -7.625 12.447 1.00 86.69 94 ASP A N 1
ATOM 740 C CA . ASP A 1 94 ? -7.019 -8.546 13.460 1.00 86.69 94 ASP A CA 1
ATOM 741 C C . ASP A 1 94 ? -6.057 -8.579 14.652 1.00 86.69 94 ASP A C 1
ATOM 743 O O . ASP A 1 94 ? -4.886 -8.937 14.535 1.00 86.69 94 ASP A O 1
ATOM 747 N N . THR A 1 95 ? -6.551 -8.228 15.836 1.00 82.44 95 THR A N 1
ATOM 748 C CA . THR A 1 95 ? -5.743 -8.199 17.063 1.00 82.44 95 THR A CA 1
ATOM 749 C C . THR A 1 95 ? -5.319 -9.592 17.543 1.00 82.44 95 THR A C 1
ATOM 751 O O . THR A 1 95 ? -4.364 -9.706 18.316 1.00 82.44 95 THR A O 1
ATOM 754 N N . ARG A 1 96 ? -5.984 -10.664 17.085 1.00 84.19 96 ARG A N 1
ATOM 755 C CA . ARG A 1 96 ? -5.629 -12.067 17.378 1.00 84.19 96 ARG A CA 1
ATOM 756 C C . ARG A 1 96 ? -4.508 -12.573 16.474 1.00 84.19 96 ARG A C 1
ATOM 758 O O . ARG A 1 96 ? -3.765 -13.473 16.870 1.00 84.19 96 ARG A O 1
ATOM 765 N N . THR A 1 97 ? -4.377 -11.983 15.288 1.00 88.12 97 THR A N 1
ATOM 766 C CA . THR A 1 97 ? -3.361 -12.317 14.283 1.00 88.12 97 THR A CA 1
ATOM 767 C C . THR A 1 97 ? -2.729 -11.024 13.751 1.00 88.12 97 THR A C 1
ATOM 769 O O . THR A 1 97 ? -2.982 -10.631 12.617 1.00 88.12 97 THR A O 1
ATOM 772 N N . PRO A 1 98 ? -1.935 -10.313 14.579 1.00 89.69 98 PRO A N 1
ATOM 773 C CA . PRO A 1 98 ? -1.462 -8.968 14.259 1.00 89.69 98 PRO A CA 1
ATOM 774 C C . PRO A 1 98 ? -0.170 -8.997 13.426 1.00 89.69 98 PRO A C 1
ATOM 776 O O . PRO A 1 98 ? 0.842 -8.407 13.811 1.00 89.69 98 PRO A O 1
ATOM 779 N N . ASP A 1 99 ? -0.187 -9.749 12.327 1.00 91.31 99 ASP A N 1
ATOM 780 C CA . ASP A 1 99 ? 0.933 -9.933 11.392 1.00 91.31 99 ASP A CA 1
ATOM 781 C C . ASP A 1 99 ? 0.799 -9.102 10.103 1.00 91.31 99 ASP A C 1
ATOM 783 O O . ASP A 1 99 ? 1.751 -9.003 9.328 1.00 91.31 99 ASP A O 1
ATOM 787 N N . HIS A 1 100 ? -0.357 -8.467 9.898 1.00 93.50 100 HIS A N 1
ATOM 788 C CA . HIS A 1 100 ? -0.629 -7.553 8.796 1.00 93.50 100 HIS A CA 1
ATOM 789 C C . HIS A 1 100 ? -1.445 -6.348 9.269 1.00 93.50 100 HIS A C 1
ATOM 791 O O . HIS A 1 100 ? -2.219 -6.414 10.233 1.00 93.50 100 HIS A O 1
ATOM 797 N N . THR A 1 101 ? -1.261 -5.226 8.584 1.00 93.19 101 THR A N 1
ATOM 798 C CA . THR A 1 101 ? -1.929 -3.970 8.927 1.00 93.19 101 THR A CA 1
ATOM 799 C C . THR A 1 101 ? -3.356 -3.941 8.384 1.00 93.19 101 THR A C 1
ATOM 801 O O . THR A 1 101 ? -3.688 -4.627 7.412 1.00 93.19 101 THR A O 1
ATOM 804 N N . ILE A 1 102 ? -4.209 -3.102 8.977 1.00 92.06 102 ILE A N 1
ATOM 805 C CA . ILE A 1 102 ? -5.549 -2.826 8.442 1.00 92.06 102 ILE A CA 1
ATOM 806 C C . ILE A 1 102 ? -5.487 -2.330 6.990 1.00 92.06 102 ILE A C 1
ATOM 808 O O . ILE A 1 102 ? -6.352 -2.668 6.192 1.00 92.06 102 ILE A O 1
ATOM 812 N N . TRP A 1 103 ? -4.424 -1.619 6.613 1.00 94.62 103 TRP A N 1
ATOM 813 C CA . TRP A 1 103 ? -4.203 -1.129 5.251 1.00 94.62 103 TRP A CA 1
ATOM 814 C C . TRP A 1 103 ? -4.004 -2.274 4.256 1.00 94.62 103 TRP A C 1
ATOM 816 O O . TRP A 1 103 ? -4.704 -2.339 3.253 1.00 94.62 103 TRP A O 1
ATOM 826 N N . GLN A 1 104 ? -3.145 -3.244 4.585 1.00 95.12 104 GLN A N 1
ATOM 827 C CA . GLN A 1 104 ? -2.947 -4.442 3.758 1.00 95.12 104 GLN A CA 1
ATOM 828 C C . GLN A 1 104 ? -4.229 -5.274 3.634 1.00 95.12 104 GLN A C 1
ATOM 830 O O . GLN A 1 104 ? -4.507 -5.846 2.580 1.00 95.12 104 GLN A O 1
ATOM 835 N N . HIS A 1 105 ? -5.022 -5.342 4.707 1.00 95.75 105 HIS A N 1
ATOM 836 C CA . HIS A 1 105 ? -6.318 -6.011 4.678 1.00 95.75 105 HIS A CA 1
ATOM 837 C C . HIS A 1 105 ? -7.304 -5.306 3.739 1.00 95.75 105 HIS A C 1
ATOM 839 O O . HIS A 1 105 ? -7.957 -5.968 2.935 1.00 95.75 105 HIS A O 1
ATOM 845 N N . LEU A 1 106 ? -7.395 -3.975 3.813 1.00 95.19 106 LEU A N 1
ATOM 846 C CA . LEU A 1 106 ? -8.266 -3.178 2.949 1.00 95.19 106 LEU A CA 1
ATOM 847 C C . LEU A 1 106 ? -7.866 -3.287 1.473 1.00 95.19 106 LEU A C 1
ATOM 849 O O . LEU A 1 106 ? -8.752 -3.473 0.639 1.00 95.19 106 LEU A O 1
ATOM 853 N N . ASP A 1 107 ? -6.567 -3.266 1.159 1.00 94.88 107 ASP A N 1
ATOM 854 C CA . ASP A 1 107 ? -6.059 -3.483 -0.204 1.00 94.88 107 ASP A CA 1
ATOM 855 C C . ASP A 1 107 ? -6.535 -4.835 -0.758 1.00 94.88 107 ASP A C 1
ATOM 857 O O . ASP A 1 107 ? -7.061 -4.925 -1.871 1.00 94.88 107 ASP A O 1
ATOM 861 N N . LEU A 1 108 ? -6.414 -5.894 0.049 1.00 94.75 108 LEU A N 1
ATOM 862 C CA . LEU A 1 108 ? -6.795 -7.246 -0.348 1.00 94.75 108 LEU A CA 1
ATOM 863 C C . LEU A 1 108 ? -8.314 -7.402 -0.504 1.00 94.75 108 LEU A C 1
ATOM 865 O O . LEU A 1 108 ? -8.780 -7.991 -1.482 1.00 94.75 108 LEU A O 1
ATOM 869 N N . VAL A 1 109 ? -9.094 -6.878 0.446 1.00 94.62 109 VAL A N 1
ATOM 870 C CA . VAL A 1 109 ? -10.563 -6.931 0.400 1.00 94.62 109 VAL A CA 1
ATOM 871 C C . VAL A 1 109 ? -11.092 -6.129 -0.784 1.00 94.62 109 VAL A C 1
ATOM 873 O O . VAL A 1 109 ? -11.982 -6.622 -1.473 1.00 94.62 109 VAL A O 1
ATOM 876 N N . SER A 1 110 ? -10.531 -4.949 -1.060 1.00 93.31 110 SER A N 1
ATOM 877 C CA . SER A 1 110 ? -10.897 -4.133 -2.223 1.00 93.31 110 SER A CA 1
ATOM 878 C C . SER A 1 110 ? -10.631 -4.883 -3.533 1.00 93.31 110 SER A C 1
ATOM 880 O O . SER A 1 110 ? -11.537 -5.028 -4.358 1.00 93.31 110 SER A O 1
ATOM 882 N N . ALA A 1 111 ? -9.437 -5.471 -3.680 1.00 92.44 111 ALA A N 1
ATOM 883 C CA . ALA A 1 111 ? -9.079 -6.260 -4.857 1.00 92.44 111 ALA A CA 1
ATOM 884 C C . ALA A 1 111 ? -10.010 -7.470 -5.058 1.00 92.44 111 ALA A C 1
ATOM 886 O O . ALA A 1 111 ? -10.484 -7.714 -6.170 1.00 92.44 111 ALA A O 1
ATOM 887 N N . PHE A 1 112 ? -10.317 -8.220 -3.992 1.00 93.44 112 PHE A N 1
ATOM 888 C CA . PHE A 1 112 ? -11.228 -9.363 -4.083 1.00 93.44 112 PHE A CA 1
ATOM 889 C C . PHE A 1 112 ? -12.670 -8.952 -4.350 1.00 93.44 112 PHE A C 1
ATOM 891 O O . PHE A 1 112 ? -13.317 -9.581 -5.182 1.00 93.44 112 PHE A O 1
ATOM 898 N N . ALA A 1 113 ? -13.178 -7.924 -3.669 1.00 92.12 113 ALA A N 1
ATOM 899 C CA . ALA A 1 113 ? -14.538 -7.439 -3.871 1.00 92.12 113 ALA A CA 1
ATOM 900 C C . ALA A 1 113 ? -14.736 -6.960 -5.315 1.00 92.12 113 ALA A C 1
ATOM 902 O O . ALA A 1 113 ? -15.719 -7.341 -5.948 1.00 92.12 113 ALA A O 1
ATOM 903 N N . GLY A 1 114 ? -13.769 -6.212 -5.859 1.00 88.88 114 GLY A N 1
ATOM 904 C CA . GLY A 1 114 ? -13.771 -5.801 -7.262 1.00 88.88 114 GLY A CA 1
ATOM 905 C C . GLY A 1 114 ? -13.699 -6.987 -8.228 1.00 88.88 114 GLY A C 1
ATOM 906 O O . GLY A 1 114 ? -14.450 -7.041 -9.196 1.00 88.88 114 GLY A O 1
ATOM 907 N N . ALA A 1 115 ? -12.850 -7.981 -7.952 1.00 90.50 115 ALA A N 1
ATOM 908 C CA . ALA A 1 115 ? -12.693 -9.149 -8.824 1.00 90.50 115 ALA A CA 1
ATOM 909 C C . ALA A 1 115 ? -13.841 -10.176 -8.736 1.00 90.50 115 ALA A C 1
ATOM 911 O O . ALA A 1 115 ? -14.018 -10.971 -9.659 1.00 90.50 115 ALA A O 1
ATOM 912 N N . LEU A 1 116 ? -14.588 -10.195 -7.628 1.00 92.81 116 LEU A N 1
ATOM 913 C CA . LEU A 1 116 ? -15.778 -11.032 -7.418 1.00 92.81 116 LEU A CA 1
ATOM 914 C C . LEU A 1 116 ? -17.072 -10.355 -7.881 1.00 92.81 116 LEU A C 1
ATOM 916 O O . LEU A 1 116 ? -18.112 -11.021 -7.940 1.00 92.81 116 LEU A O 1
ATOM 920 N N . ALA A 1 117 ? -17.026 -9.055 -8.187 1.00 87.75 117 ALA A N 1
ATOM 921 C CA . ALA A 1 117 ? -18.165 -8.333 -8.729 1.00 87.75 117 ALA A CA 1
ATOM 922 C C . ALA A 1 117 ? -18.723 -9.066 -9.961 1.00 87.75 117 ALA A C 1
ATOM 924 O O . ALA A 1 117 ? -17.992 -9.721 -10.708 1.00 87.75 117 ALA A O 1
ATOM 925 N N . ASP A 1 118 ? -20.043 -9.015 -10.125 1.00 84.69 118 ASP A N 1
ATOM 926 C CA . ASP A 1 118 ? -20.759 -9.612 -11.259 1.00 84.69 118 ASP A CA 1
ATOM 927 C C . ASP A 1 118 ? -20.551 -11.131 -11.445 1.00 84.69 118 ASP A C 1
ATOM 929 O O . ASP A 1 118 ? -20.760 -11.688 -12.524 1.00 84.69 118 ASP A O 1
ATOM 933 N N . GLY A 1 119 ? -20.180 -11.839 -10.370 1.00 85.12 119 GLY A N 1
ATOM 934 C CA . GLY A 1 119 ? -20.025 -13.298 -10.370 1.00 85.12 119 GLY A CA 1
ATOM 935 C C . GLY A 1 119 ? -18.730 -13.785 -11.023 1.00 85.12 119 GLY A C 1
ATOM 936 O O . GLY A 1 119 ? -18.604 -14.973 -11.345 1.00 85.12 119 GLY A O 1
ATOM 937 N N . HIS A 1 120 ? -17.765 -12.889 -11.226 1.00 87.69 120 HIS A N 1
ATOM 938 C CA . HIS A 1 120 ? -16.443 -13.235 -11.725 1.00 87.69 120 HIS A CA 1
ATOM 939 C C . HIS A 1 120 ? -15.600 -13.978 -10.676 1.00 87.69 120 HIS A C 1
ATOM 941 O O . HIS A 1 120 ? -15.923 -14.037 -9.489 1.00 87.69 120 HIS A O 1
ATOM 947 N N . ARG A 1 121 ? -14.519 -14.620 -11.137 1.00 90.38 121 ARG A N 1
ATOM 948 C CA . ARG A 1 121 ? -13.549 -15.297 -10.268 1.00 90.38 121 ARG A CA 1
ATOM 949 C C . ARG A 1 121 ? -12.253 -14.490 -10.231 1.00 90.38 121 ARG A C 1
ATOM 951 O O . ARG A 1 121 ? -11.730 -14.186 -11.305 1.00 90.38 121 ARG A O 1
ATOM 958 N N . PRO A 1 122 ? -11.695 -14.219 -9.040 1.00 92.00 122 PRO A N 1
ATOM 959 C CA . PRO A 1 122 ? -10.390 -13.594 -8.909 1.00 92.00 122 PRO A CA 1
ATOM 960 C C . PRO A 1 122 ? -9.310 -14.395 -9.632 1.00 92.00 122 PRO A C 1
ATOM 962 O O . PRO A 1 122 ? -9.283 -15.626 -9.565 1.00 92.00 122 PRO A O 1
ATOM 965 N N . ALA A 1 123 ? -8.402 -13.684 -10.292 1.00 91.75 123 ALA A N 1
ATOM 966 C CA . ALA A 1 123 ? -7.230 -14.252 -10.939 1.00 91.75 123 ALA A CA 1
ATOM 967 C C . ALA A 1 123 ? -5.978 -13.500 -10.486 1.00 91.75 123 ALA A C 1
ATOM 969 O O . ALA A 1 123 ? -6.017 -12.293 -10.255 1.00 91.75 123 ALA A O 1
ATOM 970 N N . LEU A 1 124 ? -4.861 -14.219 -10.382 1.00 93.56 124 LEU A N 1
ATOM 971 C CA . LEU A 1 124 ? -3.562 -13.624 -10.102 1.00 93.56 124 LEU A CA 1
ATOM 972 C C . LEU A 1 124 ? -2.856 -13.317 -11.424 1.00 93.56 124 LEU A C 1
ATOM 974 O O . LEU A 1 124 ? -2.610 -14.220 -12.223 1.00 93.56 124 LEU A O 1
ATOM 978 N N . LEU A 1 125 ? -2.519 -12.048 -11.642 1.00 92.81 125 LEU A N 1
ATOM 979 C CA . LEU A 1 125 ? -1.709 -11.614 -12.774 1.00 92.81 125 LEU A CA 1
ATOM 980 C C . LEU A 1 125 ? -0.245 -11.497 -12.338 1.00 92.81 125 LEU A C 1
ATOM 982 O O . LEU A 1 125 ? 0.070 -10.803 -11.375 1.00 92.81 125 LEU A O 1
ATOM 986 N N . THR A 1 126 ? 0.663 -12.146 -13.065 1.00 94.75 126 THR A N 1
ATOM 987 C CA . THR A 1 126 ? 2.111 -11.988 -12.880 1.00 94.75 126 THR A CA 1
ATOM 988 C C . THR A 1 126 ? 2.723 -11.475 -14.173 1.00 94.75 126 THR A C 1
ATOM 990 O O . THR A 1 126 ? 2.575 -12.094 -15.224 1.00 94.75 126 THR A O 1
ATOM 993 N N . VAL A 1 127 ? 3.413 -10.340 -14.090 1.00 92.56 127 VAL A N 1
ATOM 994 C CA . VAL A 1 127 ? 4.117 -9.713 -15.214 1.00 92.56 127 VAL A CA 1
ATOM 995 C C . VAL A 1 127 ? 5.590 -9.594 -14.849 1.00 92.56 127 VAL A 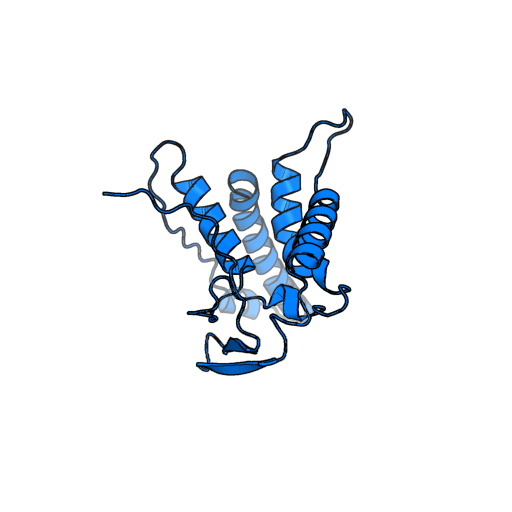C 1
ATOM 997 O O . VAL A 1 127 ? 5.928 -9.239 -13.722 1.00 92.56 127 VAL A O 1
ATOM 1000 N N . SER A 1 128 ? 6.470 -9.888 -15.802 1.00 92.75 128 SER A N 1
ATOM 1001 C CA . SER A 1 128 ? 7.915 -9.734 -15.649 1.00 92.75 128 SER A CA 1
ATOM 1002 C C . SER A 1 128 ? 8.477 -8.954 -16.834 1.00 92.75 128 SER A C 1
ATOM 1004 O O . SER A 1 128 ? 8.099 -9.203 -17.978 1.00 92.75 128 SER A O 1
ATOM 1006 N N . LEU A 1 129 ? 9.367 -8.004 -16.548 1.00 90.12 129 LEU A N 1
ATOM 1007 C CA . LEU A 1 129 ? 10.095 -7.213 -17.536 1.00 90.12 129 LEU A CA 1
ATOM 1008 C C . LEU A 1 129 ? 11.583 -7.552 -17.424 1.00 90.12 129 LEU A C 1
ATOM 1010 O O . LEU A 1 129 ? 12.169 -7.435 -16.349 1.00 90.12 129 LEU A O 1
ATOM 1014 N N . GLY A 1 130 ? 12.200 -7.965 -18.528 1.00 87.94 130 GLY A N 1
ATOM 1015 C CA . GLY A 1 130 ? 13.615 -8.325 -18.572 1.00 87.94 130 GLY A CA 1
ATOM 1016 C C . GLY A 1 130 ?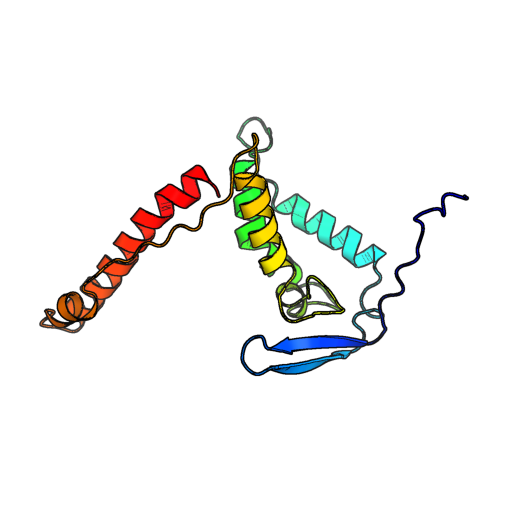 14.131 -8.492 -20.003 1.00 87.94 130 GLY A C 1
ATOM 1017 O O . GLY A 1 130 ? 13.328 -8.458 -20.938 1.00 87.94 130 GLY A O 1
ATOM 1018 N N . PRO A 1 131 ? 15.453 -8.673 -20.187 1.00 89.62 131 PRO A N 1
ATOM 1019 C CA . PRO A 1 131 ? 16.491 -8.875 -19.163 1.00 89.62 131 PRO A CA 1
ATOM 1020 C C . PRO A 1 131 ? 16.950 -7.571 -18.479 1.00 89.62 131 PRO A C 1
ATOM 1022 O O . PRO A 1 131 ? 17.367 -6.630 -19.142 1.00 89.62 131 PRO A O 1
ATOM 1025 N N . VAL A 1 132 ? 16.903 -7.513 -17.139 1.00 94.00 132 VAL A N 1
ATOM 1026 C CA . VAL A 1 132 ? 17.246 -6.296 -16.365 1.00 94.00 132 VAL A CA 1
ATOM 1027 C C . VAL A 1 132 ? 18.755 -6.058 -16.304 1.00 94.00 132 VAL A C 1
ATOM 1029 O O . VAL A 1 132 ? 19.222 -4.961 -16.597 1.00 94.00 132 VAL A O 1
ATOM 1032 N N . GLN A 1 133 ? 19.518 -7.086 -15.920 1.00 93.62 133 GLN A N 1
ATOM 1033 C CA . GLN A 1 133 ? 20.960 -6.958 -15.687 1.00 93.62 133 GLN A CA 1
ATOM 1034 C C . GLN A 1 133 ? 21.711 -6.666 -16.985 1.00 93.62 133 GLN A C 1
ATOM 1036 O O . GLN A 1 133 ? 22.442 -5.684 -17.047 1.00 93.62 133 GLN A O 1
ATOM 1041 N N . ASP A 1 134 ? 21.461 -7.451 -18.035 1.00 95.62 134 ASP A N 1
ATOM 1042 C CA . ASP A 1 134 ? 22.126 -7.277 -19.332 1.00 95.62 134 ASP A CA 1
ATOM 1043 C C . ASP A 1 134 ? 21.820 -5.910 -19.956 1.00 95.62 134 ASP A C 1
ATOM 1045 O O . ASP A 1 134 ? 22.697 -5.286 -20.551 1.00 95.62 134 ASP A O 1
ATOM 1049 N N . PHE A 1 135 ? 20.590 -5.412 -19.781 1.00 94.25 135 PHE A N 1
ATOM 1050 C CA . PHE A 1 135 ? 20.195 -4.097 -20.278 1.00 94.25 135 PHE A CA 1
ATOM 1051 C C . PHE A 1 135 ? 20.938 -2.964 -19.564 1.00 94.25 135 PHE A C 1
ATOM 1053 O O . PHE A 1 135 ? 21.470 -2.071 -20.220 1.00 94.25 135 PHE A O 1
ATOM 1060 N N . ILE A 1 136 ? 21.004 -3.001 -18.229 1.00 93.62 136 ILE A N 1
ATOM 1061 C CA . ILE A 1 136 ? 21.693 -1.965 -17.448 1.00 93.62 136 ILE A CA 1
ATOM 1062 C C . ILE A 1 136 ? 23.206 -2.043 -17.684 1.00 93.62 136 ILE A C 1
ATOM 1064 O O . ILE A 1 136 ? 23.837 -1.020 -17.934 1.00 93.62 136 ILE A O 1
ATOM 1068 N N . ALA A 1 137 ? 23.787 -3.245 -17.668 1.00 95.75 137 ALA A N 1
ATOM 1069 C CA . ALA A 1 137 ? 25.228 -3.457 -17.812 1.00 95.75 137 ALA A CA 1
ATOM 1070 C C . ALA A 1 137 ? 25.792 -3.017 -19.177 1.00 95.75 137 ALA A C 1
ATOM 1072 O O . ALA A 1 137 ? 27.000 -2.825 -19.301 1.00 95.75 137 ALA A O 1
ATOM 1073 N N . ALA A 1 138 ? 24.943 -2.823 -20.192 1.00 95.25 138 ALA A N 1
ATOM 1074 C CA . ALA A 1 138 ? 25.352 -2.289 -21.489 1.00 95.25 138 ALA A CA 1
ATOM 1075 C C . ALA A 1 138 ? 25.761 -0.797 -21.449 1.00 95.25 138 ALA A C 1
ATOM 1077 O O . ALA A 1 138 ? 26.371 -0.305 -22.405 1.00 95.25 138 ALA A O 1
ATOM 1078 N N . GLY A 1 139 ? 25.440 -0.072 -20.369 1.00 95.12 139 GLY A N 1
ATOM 1079 C CA . GLY A 1 139 ? 25.828 1.326 -20.180 1.00 95.12 139 GLY A CA 1
ATOM 1080 C C . GLY A 1 139 ? 27.345 1.514 -20.053 1.00 95.12 139 GLY A C 1
ATOM 1081 O O . GLY A 1 139 ? 28.031 0.722 -19.410 1.00 95.12 139 GLY A O 1
ATOM 1082 N N . ARG A 1 140 ? 27.891 2.581 -20.652 1.00 96.88 140 ARG A N 1
ATOM 1083 C CA . ARG A 1 140 ? 29.345 2.866 -20.658 1.00 96.88 140 ARG A CA 1
ATOM 1084 C C . ARG A 1 140 ? 29.750 3.963 -19.678 1.00 96.88 140 ARG A C 1
ATOM 1086 O O . ARG A 1 140 ? 30.932 4.264 -19.532 1.00 96.88 140 ARG A O 1
ATOM 1093 N N . SER A 1 141 ? 28.772 4.561 -19.014 1.00 96.94 141 SER A N 1
ATOM 1094 C CA . SER A 1 141 ? 28.945 5.602 -18.013 1.00 96.94 141 SER A CA 1
ATOM 1095 C C . SER A 1 141 ? 27.929 5.422 -16.891 1.00 96.94 141 SER A C 1
ATOM 1097 O O . SER A 1 141 ? 26.874 4.820 -17.085 1.00 96.94 141 SER A O 1
ATOM 1099 N N . THR A 1 142 ? 28.193 6.004 -15.722 1.00 96.12 142 THR A N 1
ATOM 1100 C CA . THR A 1 142 ? 27.219 6.039 -14.618 1.00 96.12 142 THR A CA 1
ATOM 1101 C C . THR A 1 142 ? 25.897 6.687 -15.039 1.00 96.12 142 THR A C 1
ATOM 1103 O O . THR A 1 142 ? 24.838 6.272 -14.574 1.00 96.12 142 THR A O 1
ATOM 1106 N N . SER A 1 143 ? 25.948 7.665 -15.954 1.00 97.00 143 SER A N 1
ATOM 1107 C CA . SER A 1 143 ? 24.751 8.280 -16.535 1.00 97.00 143 SER A CA 1
ATOM 1108 C C . SER A 1 143 ? 23.923 7.266 -17.327 1.00 97.00 143 SER A C 1
ATOM 1110 O O . SER A 1 143 ? 22.705 7.240 -17.179 1.00 97.00 143 SER A O 1
ATOM 1112 N N . ASP A 1 144 ? 24.564 6.403 -18.122 1.00 97.12 144 ASP A N 1
ATOM 1113 C CA . ASP A 1 144 ? 23.869 5.361 -18.890 1.00 97.12 144 ASP A CA 1
ATOM 1114 C C . ASP A 1 144 ? 23.272 4.290 -17.972 1.00 97.12 144 ASP A C 1
ATOM 1116 O O . ASP A 1 144 ? 22.144 3.858 -18.190 1.00 97.12 144 ASP A O 1
ATOM 1120 N N . LEU A 1 145 ? 23.998 3.893 -16.918 1.00 95.94 145 LEU A N 1
ATOM 1121 C CA . LEU A 1 145 ? 23.498 2.938 -15.920 1.00 95.94 145 LEU A CA 1
ATOM 1122 C C . LEU A 1 145 ? 22.241 3.481 -15.225 1.00 95.94 145 LEU A C 1
ATOM 1124 O O . LEU A 1 145 ? 21.226 2.786 -15.122 1.00 95.94 145 LEU A O 1
ATOM 1128 N N . TRP A 1 146 ? 22.291 4.746 -14.788 1.00 96.38 146 TRP A N 1
ATOM 1129 C CA . TRP A 1 146 ? 21.142 5.423 -14.191 1.00 96.38 146 TRP A CA 1
ATOM 1130 C C . TRP A 1 146 ? 19.980 5.506 -15.184 1.00 96.38 146 TRP A C 1
ATOM 1132 O O . TRP A 1 146 ? 18.877 5.065 -14.857 1.00 96.38 146 TRP A O 1
ATOM 1142 N N . ALA A 1 147 ? 20.229 5.977 -16.410 1.00 96.50 147 ALA A N 1
ATOM 1143 C CA . ALA A 1 147 ? 19.203 6.104 -17.440 1.00 96.50 147 ALA A CA 1
ATOM 1144 C C . ALA A 1 147 ? 18.561 4.750 -17.781 1.00 96.50 147 ALA A C 1
ATOM 1146 O O . ALA A 1 147 ? 17.340 4.671 -17.903 1.00 96.50 147 ALA A O 1
ATOM 1147 N N . GLY A 1 148 ? 19.352 3.676 -17.859 1.00 94.75 148 GLY A N 1
ATOM 1148 C CA . GLY A 1 148 ? 18.862 2.318 -18.086 1.00 94.75 148 GLY A CA 1
ATOM 1149 C C . GLY A 1 148 ? 17.941 1.831 -16.964 1.00 94.75 148 GLY A C 1
ATOM 1150 O O . GLY A 1 148 ? 16.829 1.368 -17.227 1.00 94.75 148 GLY A O 1
ATOM 1151 N N . SER A 1 149 ? 18.353 1.998 -15.704 1.00 94.88 149 SER A N 1
ATOM 1152 C CA . SER A 1 149 ? 17.523 1.627 -14.545 1.00 94.88 149 SER A CA 1
ATOM 1153 C C . SER A 1 149 ? 16.233 2.458 -14.448 1.00 94.88 149 SER A C 1
ATOM 1155 O O . SER A 1 149 ? 15.152 1.921 -14.175 1.00 94.88 149 SER A O 1
ATOM 1157 N N . HIS A 1 150 ? 16.318 3.755 -14.753 1.00 95.81 150 HIS A N 1
ATOM 1158 C CA . HIS A 1 150 ? 15.180 4.666 -14.774 1.00 95.81 150 HIS A CA 1
ATOM 1159 C C . HIS A 1 150 ? 14.205 4.317 -15.905 1.00 95.81 150 HIS A C 1
ATOM 1161 O O . HIS A 1 150 ? 12.989 4.307 -15.704 1.00 95.81 150 HIS A O 1
ATOM 1167 N N . PHE A 1 151 ? 14.721 3.978 -17.087 1.00 95.25 151 PHE A N 1
ATOM 1168 C CA . PHE A 1 151 ? 13.916 3.560 -18.230 1.00 95.25 151 PHE A CA 1
ATOM 1169 C C . PHE A 1 151 ? 13.131 2.278 -17.935 1.00 95.25 151 PHE A C 1
ATOM 1171 O O . PHE A 1 151 ? 11.921 2.247 -18.154 1.00 95.25 151 PHE A O 1
ATOM 1178 N N . LEU A 1 152 ? 13.774 1.256 -17.357 1.00 95.44 152 LEU A N 1
ATOM 1179 C CA . LEU A 1 152 ? 13.088 0.026 -16.942 1.00 95.44 152 LEU A CA 1
ATOM 1180 C C . LEU A 1 152 ? 11.991 0.300 -15.905 1.00 95.44 152 LEU A C 1
ATOM 1182 O O . LEU A 1 152 ? 10.877 -0.204 -16.042 1.00 95.44 152 LEU A O 1
ATOM 1186 N N . SER A 1 153 ? 12.277 1.147 -14.914 1.00 95.19 153 SER A N 1
ATOM 1187 C CA . SER A 1 153 ? 11.289 1.561 -13.907 1.00 95.19 153 SER A CA 1
ATOM 1188 C C . SER A 1 153 ? 10.110 2.306 -14.543 1.00 95.19 153 SER A C 1
ATOM 1190 O O . SER A 1 153 ? 8.956 2.076 -14.188 1.00 95.19 153 SER A O 1
ATOM 1192 N N . THR A 1 154 ? 10.384 3.149 -15.540 1.00 96.44 154 THR A N 1
ATOM 1193 C CA . THR A 1 154 ? 9.356 3.878 -16.294 1.00 96.44 154 THR A CA 1
ATOM 1194 C C . THR A 1 154 ? 8.482 2.924 -17.108 1.00 96.44 154 THR A C 1
ATOM 1196 O O . THR A 1 154 ? 7.264 3.074 -17.104 1.00 96.44 154 THR A O 1
ATOM 1199 N N . LEU A 1 155 ? 9.062 1.920 -17.773 1.00 95.94 155 LEU A N 1
ATOM 1200 C CA . LEU A 1 155 ? 8.291 0.907 -18.502 1.00 95.94 155 LEU A CA 1
ATOM 1201 C C . LEU A 1 155 ? 7.409 0.080 -17.562 1.00 95.94 155 LEU A C 1
ATOM 1203 O O . LEU A 1 155 ? 6.241 -0.150 -17.874 1.00 95.94 155 LEU A O 1
ATOM 1207 N N . ALA A 1 156 ? 7.937 -0.314 -16.400 1.00 95.56 156 ALA A N 1
ATOM 1208 C CA . ALA A 1 156 ? 7.157 -0.993 -15.369 1.00 95.56 156 ALA A CA 1
ATOM 1209 C C . ALA A 1 156 ? 5.978 -0.130 -14.897 1.00 95.56 156 ALA A C 1
ATOM 1211 O O . ALA A 1 156 ? 4.857 -0.626 -14.795 1.00 95.56 156 ALA A O 1
ATOM 1212 N N . TRP A 1 157 ? 6.206 1.171 -14.692 1.00 95.88 157 TRP A N 1
ATOM 1213 C CA . TRP A 1 157 ? 5.145 2.118 -14.358 1.00 95.88 157 TRP A CA 1
ATOM 1214 C C . TRP A 1 157 ? 4.090 2.235 -15.462 1.00 95.88 157 TRP A C 1
ATOM 1216 O O . TRP A 1 157 ? 2.904 2.154 -15.165 1.00 95.88 157 TRP A O 1
ATOM 1226 N N . GLN A 1 158 ? 4.486 2.372 -16.732 1.00 96.69 158 GLN A N 1
ATOM 1227 C CA . GLN A 1 158 ? 3.523 2.445 -17.840 1.00 96.69 158 GLN A CA 1
ATOM 1228 C C . GLN A 1 158 ? 2.689 1.164 -17.964 1.00 96.69 158 GLN A C 1
ATOM 1230 O O . GLN A 1 158 ? 1.489 1.242 -18.215 1.00 96.69 158 GLN A O 1
ATOM 1235 N N . ALA A 1 159 ? 3.292 -0.008 -17.741 1.00 94.56 159 ALA A N 1
ATOM 1236 C CA . ALA A 1 159 ? 2.561 -1.272 -17.712 1.00 94.56 159 ALA A CA 1
ATOM 1237 C C . ALA A 1 159 ? 1.565 -1.330 -16.538 1.00 94.56 159 ALA A C 1
ATOM 1239 O O . ALA A 1 159 ? 0.414 -1.722 -16.727 1.00 94.56 159 ALA A O 1
ATOM 1240 N N . MET A 1 160 ? 1.984 -0.901 -15.342 1.00 95.12 160 MET A N 1
ATOM 1241 C CA . MET A 1 160 ? 1.129 -0.876 -14.151 1.00 95.12 160 MET A CA 1
ATOM 1242 C C . MET A 1 160 ? -0.005 0.147 -14.263 1.00 95.12 160 MET A C 1
ATOM 1244 O O . MET A 1 160 ? -1.115 -0.109 -13.805 1.00 95.12 160 MET A O 1
ATOM 1248 N N . LYS A 1 161 ? 0.245 1.286 -14.913 1.00 95.56 161 LYS A N 1
ATOM 1249 C CA . LYS A 1 161 ? -0.736 2.359 -15.089 1.00 95.56 161 LYS A CA 1
ATOM 1250 C C . LYS A 1 161 ? -2.034 1.855 -15.727 1.00 95.56 161 LYS A C 1
ATOM 1252 O O . LYS A 1 161 ? -3.102 2.232 -15.268 1.00 95.56 161 LYS A O 1
ATOM 1257 N N . VAL A 1 162 ? -1.952 0.945 -16.699 1.00 95.38 162 VAL A N 1
ATOM 1258 C CA . VAL A 1 162 ? -3.133 0.330 -17.337 1.00 95.38 162 VAL A CA 1
ATOM 1259 C C . VAL A 1 162 ? -3.967 -0.490 -16.345 1.00 95.38 162 VAL A C 1
ATOM 1261 O O . VAL A 1 162 ? -5.189 -0.553 -16.461 1.00 95.38 162 VAL A O 1
ATOM 1264 N N . VAL A 1 163 ? -3.317 -1.135 -15.372 1.00 93.06 163 VAL A N 1
ATOM 1265 C CA . VAL A 1 163 ? -3.994 -1.900 -14.314 1.00 93.06 163 VAL A CA 1
ATOM 1266 C C . VAL A 1 163 ? -4.693 -0.943 -13.349 1.00 93.06 163 VAL A C 1
ATOM 1268 O O . VAL A 1 163 ? -5.884 -1.114 -13.108 1.00 93.06 163 VAL A O 1
ATOM 1271 N N . ILE A 1 164 ? -3.984 0.092 -12.885 1.00 91.81 164 ILE A N 1
ATOM 1272 C CA . ILE A 1 164 ? -4.504 1.128 -11.974 1.00 91.81 164 ILE A CA 1
ATOM 1273 C C . ILE A 1 164 ? -5.706 1.846 -12.600 1.00 91.81 164 ILE A C 1
ATOM 1275 O O . ILE A 1 164 ? -6.768 1.918 -11.995 1.00 91.81 164 ILE A O 1
ATOM 1279 N N . GLU A 1 165 ? -5.588 2.303 -13.851 1.00 92.62 165 GLU A N 1
ATOM 1280 C CA . GLU A 1 165 ? -6.673 3.001 -14.560 1.00 92.62 165 GLU A CA 1
ATOM 1281 C C . GLU A 1 165 ? -7.945 2.159 -14.701 1.00 92.62 165 GLU A C 1
ATOM 1283 O O . GLU A 1 165 ? -9.036 2.707 -14.857 1.00 92.62 165 GLU A O 1
ATOM 1288 N N . LYS A 1 166 ? -7.816 0.829 -14.658 1.00 90.38 166 LYS A N 1
ATOM 1289 C CA . LYS A 1 166 ? -8.946 -0.087 -14.792 1.00 90.38 166 LYS A CA 1
ATOM 1290 C C . LYS A 1 166 ? -9.518 -0.558 -13.455 1.00 90.38 166 LYS A C 1
ATOM 1292 O O . LYS A 1 166 ? -10.726 -0.778 -13.384 1.00 90.38 166 LYS A O 1
ATOM 1297 N N . TYR A 1 167 ? -8.681 -0.769 -12.442 1.00 88.75 167 TYR A N 1
ATOM 1298 C CA . TYR A 1 167 ? -9.077 -1.456 -11.206 1.00 88.75 167 TYR A CA 1
ATOM 1299 C C . TYR A 1 167 ? -8.849 -0.649 -9.921 1.00 88.75 167 TYR A C 1
ATOM 1301 O O . TYR A 1 167 ? -9.365 -1.056 -8.881 1.00 88.75 167 TYR A O 1
ATOM 1309 N N . GLY A 1 168 ? -8.158 0.492 -9.997 1.00 88.00 168 GLY A N 1
ATOM 1310 C CA . GLY A 1 168 ? -7.670 1.237 -8.834 1.00 88.00 168 GLY A CA 1
ATOM 1311 C C . GLY A 1 168 ? -6.240 0.870 -8.469 1.00 88.00 168 GLY A C 1
ATOM 1312 O O . GLY A 1 168 ? -5.874 -0.320 -8.588 1.00 88.00 168 GLY A O 1
#

Sequence (168 aa):
EALHPVGGRYDLPSTGRLIHPLSGERYKVPDIGEQVLASHIKTVSEDLFKQLIQRDAEGVVDHYLTVLAFWRFGPELGRELEGIGHLWSLLPADTRTPDHTIWQHLDLVSAFAGALADGHRPALLTVSLGPVQDFIAAGRSTSDLWAGSHFLSTLAWQAMKVVIEKYG

Foldseek 3Di:
DDDDDPPDPPQDPQKFWAAALPPRDIDIDGRPRPLCPVVVCVVLLVVLLVVLFDADPVRHTPPLSSVVSCLPCVLPSCLPPPSCHNVSNQDACDRVHSHDRVSVVCVVCLLQVQQCPPNHDDDDDDDDDDPLPVQLVVDPDPVSNVVSNVVSVVVVVVVVVVVSVVRD

Radius of gyration: 21.62 Å; chains: 1; bounding box: 63×42×49 Å

InterPro domains:
  IPR024615 CRISPR-associated protein Cmr2, N-terminal [PF12469] (124-168)
  IPR038242 CRISPR-Cas system, Cmr2 subunit, D1 domain, cysteine cluster [G3DSA:3.30.70.2220] (92-168)

Organism: NCBI:txid410659

pLDDT: mean 85.0, std 16.44, range [30.73, 97.5]

Secondary structure (DSSP, 8-state):
-------------SEEEEE-TTT--EEEEETTTTS--HHHHHHHHHHHHHHT--B-TTS-B-HHHHHHHHHHHHHHHGGG-TTTGGGGGG-BS-TTSTTSBHHHHHHHHHHHHHHHGGG------------HHHHHHT-SSHHHHHHHHHHHHHHHHHHHHHHHHHH-